Protein AF-A0A933PT34-F1 (afdb_monomer_lite)

Structure (mmCIF, N/CA/C/O backbone):
data_AF-A0A933PT34-F1
#
_entry.id   AF-A0A933PT34-F1
#
loop_
_atom_site.group_PDB
_atom_site.id
_atom_site.type_symbol
_atom_site.label_atom_id
_atom_site.label_alt_id
_atom_site.label_comp_id
_atom_site.label_asym_id
_atom_site.label_entity_id
_atom_site.label_seq_id
_atom_site.pdbx_PDB_ins_code
_atom_site.Cartn_x
_atom_site.Cartn_y
_atom_site.Cartn_z
_atom_site.occupancy
_atom_site.B_iso_or_equiv
_atom_site.auth_seq_id
_atom_site.auth_comp_id
_atom_site.auth_asym_id
_atom_site.auth_atom_id
_atom_site.pdbx_PDB_model_num
ATOM 1 N N . MET A 1 1 ? -6.762 12.099 -28.767 1.00 42.28 1 MET A N 1
ATOM 2 C CA . MET A 1 1 ? -6.960 10.711 -28.297 1.00 42.28 1 MET A CA 1
ATOM 3 C C . MET A 1 1 ? -5.959 10.432 -27.181 1.00 42.28 1 MET A C 1
ATOM 5 O O . MET A 1 1 ? -4.807 10.132 -27.459 1.00 42.28 1 MET A O 1
ATOM 9 N N . LEU A 1 2 ? -6.354 10.637 -25.921 1.00 48.06 2 LEU A N 1
ATOM 10 C CA . LEU A 1 2 ? -5.482 10.499 -24.743 1.00 48.06 2 LEU A CA 1
ATOM 11 C C . LEU A 1 2 ? -5.497 9.050 -24.230 1.00 48.06 2 LEU A C 1
ATOM 13 O O . LEU A 1 2 ? -5.900 8.771 -23.112 1.00 48.06 2 LEU A O 1
ATOM 17 N N . GLY A 1 3 ? -5.094 8.118 -25.092 1.00 48.03 3 GLY A N 1
ATOM 18 C CA . GLY A 1 3 ? -4.952 6.697 -24.766 1.00 48.03 3 GLY A CA 1
ATOM 19 C C . GLY A 1 3 ? -3.535 6.333 -24.331 1.00 48.03 3 GLY A C 1
ATOM 20 O O . GLY A 1 3 ? -3.059 5.255 -24.675 1.00 48.03 3 GLY A O 1
ATOM 21 N N . LYS A 1 4 ? -2.813 7.232 -23.650 1.00 53.84 4 LYS A N 1
ATOM 22 C CA . LYS A 1 4 ? -1.499 6.887 -23.101 1.00 53.84 4 LYS A CA 1
ATOM 23 C C . LYS A 1 4 ? -1.725 6.100 -21.814 1.00 53.84 4 LYS A C 1
ATOM 25 O O . LYS A 1 4 ? -1.854 6.681 -20.743 1.00 53.84 4 LYS A O 1
ATOM 30 N N . ARG A 1 5 ? -1.794 4.771 -21.935 1.00 58.12 5 ARG A N 1
ATOM 31 C CA . ARG A 1 5 ? -1.416 3.898 -20.817 1.00 58.12 5 ARG A CA 1
ATOM 32 C C . ARG A 1 5 ? -0.002 4.330 -20.42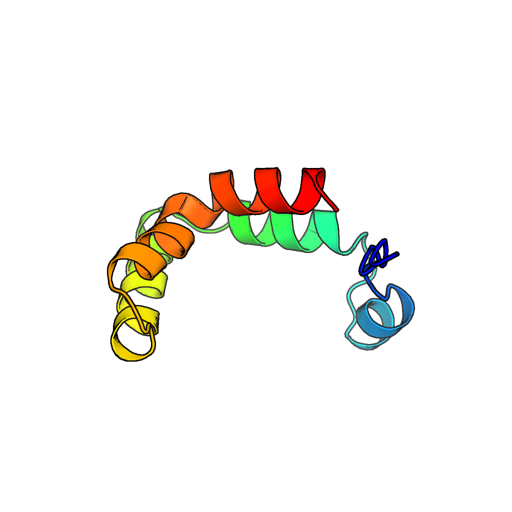8 1.00 58.12 5 ARG A C 1
ATOM 34 O O . ARG A 1 5 ? 0.822 4.513 -21.322 1.00 58.12 5 ARG A O 1
ATOM 41 N N . PHE A 1 6 ? 0.242 4.592 -19.153 1.00 64.62 6 PHE A N 1
ATOM 42 C CA . PHE A 1 6 ? 1.581 4.860 -18.637 1.00 64.62 6 PHE A CA 1
ATOM 43 C C . PHE A 1 6 ? 2.155 3.505 -18.221 1.00 64.62 6 PHE A C 1
ATOM 45 O O . PHE A 1 6 ? 1.861 3.058 -17.113 1.00 64.62 6 PHE A O 1
ATOM 52 N N . PRO A 1 7 ? 2.852 2.780 -19.119 1.00 70.50 7 PRO A N 1
ATOM 53 C CA . PRO A 1 7 ? 3.437 1.503 -18.750 1.00 70.50 7 PRO A CA 1
ATOM 54 C C . PRO A 1 7 ? 4.480 1.725 -17.655 1.00 70.50 7 PRO A C 1
ATOM 56 O O . PRO A 1 7 ? 5.154 2.757 -17.630 1.00 70.50 7 PRO A O 1
ATOM 59 N N . PHE A 1 8 ? 4.623 0.739 -16.774 1.00 74.00 8 PHE A N 1
ATOM 60 C CA . PHE A 1 8 ? 5.770 0.683 -15.879 1.00 74.00 8 PHE A CA 1
ATOM 61 C C . PHE A 1 8 ? 7.045 0.624 -16.723 1.00 74.00 8 PHE A C 1
ATOM 63 O O . PHE A 1 8 ? 7.159 -0.203 -17.631 1.00 74.00 8 PHE A O 1
ATOM 70 N N . ASP A 1 9 ? 7.986 1.529 -16.456 1.00 83.12 9 ASP A N 1
ATOM 71 C CA . ASP A 1 9 ? 9.297 1.495 -17.093 1.00 83.12 9 ASP A CA 1
ATOM 72 C C . ASP A 1 9 ? 10.155 0.431 -16.402 1.00 83.12 9 ASP A C 1
ATOM 74 O O . ASP A 1 9 ? 10.856 0.683 -15.423 1.00 83.12 9 ASP A O 1
ATOM 78 N N . GLU A 1 10 ? 10.059 -0.793 -16.909 1.00 82.38 10 GLU A N 1
ATOM 79 C CA . GLU A 1 10 ? 10.800 -1.946 -16.399 1.00 82.38 10 GLU A CA 1
ATOM 80 C C . GLU A 1 10 ? 12.322 -1.753 -16.472 1.00 82.38 10 GLU A C 1
ATOM 82 O O . GLU A 1 10 ? 13.052 -2.337 -15.671 1.00 82.38 10 GLU A O 1
ATOM 87 N N . SER A 1 11 ? 12.823 -0.938 -17.407 1.00 82.38 11 SER A N 1
ATOM 88 C CA . SER A 1 11 ? 14.255 -0.639 -17.504 1.00 82.38 11 SER A CA 1
ATOM 89 C C . SER A 1 11 ? 14.694 0.218 -16.321 1.00 82.38 11 SER A C 1
ATOM 91 O O . SER A 1 11 ? 15.648 -0.135 -15.630 1.00 82.38 11 SER A O 1
ATOM 93 N N . PHE A 1 12 ? 13.940 1.279 -16.028 1.00 83.81 12 PHE A N 1
ATOM 94 C CA . PHE A 1 12 ? 14.178 2.134 -14.867 1.00 83.81 12 PHE A CA 1
ATOM 95 C C . PHE A 1 12 ? 14.047 1.367 -13.541 1.00 83.81 12 PHE A C 1
ATOM 97 O O . PHE A 1 12 ? 14.892 1.487 -12.655 1.00 83.81 12 PHE A O 1
ATOM 104 N N . LEU A 1 13 ? 13.027 0.513 -13.405 1.00 83.56 13 LEU A N 1
ATOM 105 C CA . LEU A 1 13 ? 12.850 -0.316 -12.207 1.00 83.56 13 LEU A CA 1
ATOM 106 C C . LEU A 1 13 ? 14.036 -1.269 -11.984 1.00 83.56 13 LEU A C 1
ATOM 108 O O . LEU A 1 13 ? 14.510 -1.416 -10.854 1.00 83.56 13 LEU A O 1
ATOM 112 N N . ARG A 1 14 ? 14.576 -1.863 -13.055 1.00 84.12 14 ARG A N 1
ATOM 113 C CA . ARG A 1 14 ? 15.768 -2.723 -12.981 1.00 84.12 14 ARG A CA 1
ATOM 114 C C . ARG A 1 14 ? 17.017 -1.968 -12.545 1.00 84.12 14 ARG A C 1
ATOM 116 O O . ARG A 1 14 ? 17.801 -2.532 -11.782 1.00 84.12 14 ARG A O 1
ATOM 123 N N . GLU A 1 15 ? 17.198 -0.724 -12.989 1.00 87.94 15 GLU A N 1
ATOM 124 C CA . GLU A 1 15 ? 18.300 0.140 -12.538 1.00 87.94 15 GLU A CA 1
ATOM 125 C C . GLU A 1 15 ? 18.228 0.417 -11.031 1.00 87.94 15 GLU A C 1
ATOM 127 O O . GLU A 1 15 ? 19.256 0.432 -10.356 1.00 87.94 15 GLU A O 1
ATOM 132 N N . LEU A 1 16 ? 17.016 0.527 -10.477 1.00 82.69 16 LEU A N 1
ATOM 133 C CA . LEU A 1 16 ? 16.778 0.644 -9.034 1.00 82.69 16 LEU A CA 1
ATOM 134 C C . LEU A 1 16 ? 16.888 -0.695 -8.276 1.00 82.69 16 LEU A C 1
ATOM 136 O O . LEU A 1 16 ? 16.658 -0.746 -7.069 1.00 82.69 16 LEU A O 1
ATOM 140 N N . GLY A 1 17 ? 17.237 -1.788 -8.960 1.00 82.62 17 GLY A N 1
ATOM 141 C CA . GLY A 1 17 ? 17.392 -3.118 -8.368 1.00 82.62 17 GLY A CA 1
ATOM 142 C C . GLY A 1 17 ? 16.097 -3.927 -8.258 1.00 82.62 17 GLY A C 1
ATOM 143 O O . GLY A 1 17 ? 16.121 -5.036 -7.718 1.00 82.62 17 GLY A O 1
ATOM 144 N N . ILE A 1 18 ? 14.983 -3.431 -8.803 1.00 83.12 18 ILE A N 1
ATOM 145 C CA . ILE A 1 18 ? 13.704 -4.141 -8.848 1.00 83.12 18 ILE A CA 1
ATOM 146 C C . ILE A 1 18 ? 13.729 -5.085 -10.055 1.00 83.12 18 ILE A C 1
ATOM 148 O O . ILE A 1 18 ? 13.559 -4.686 -11.204 1.00 83.12 18 ILE A O 1
ATOM 152 N N . LYS A 1 19 ? 14.025 -6.361 -9.790 1.00 78.44 19 LYS A N 1
ATOM 153 C CA . LYS A 1 19 ? 14.216 -7.394 -10.828 1.00 78.44 19 LYS A CA 1
ATOM 154 C C . LYS A 1 19 ? 12.926 -8.121 -11.221 1.00 78.44 19 LYS A C 1
ATOM 156 O O . LYS A 1 19 ? 12.918 -8.842 -12.218 1.00 78.44 19 LYS A O 1
ATOM 161 N N . SER A 1 20 ? 11.882 -7.969 -10.415 1.00 77.38 20 SER A N 1
ATOM 162 C CA . SER A 1 20 ? 10.565 -8.578 -10.598 1.00 77.38 20 SER A CA 1
ATOM 163 C C . SER A 1 20 ? 9.627 -7.614 -11.326 1.00 77.38 20 SER A C 1
ATOM 165 O O . SER A 1 20 ? 9.895 -6.419 -11.377 1.00 77.38 20 SER A O 1
ATOM 167 N N . ASP A 1 21 ? 8.508 -8.131 -11.835 1.00 84.94 21 ASP A N 1
ATOM 168 C CA . ASP A 1 21 ? 7.422 -7.317 -12.396 1.00 84.94 21 ASP A CA 1
ATOM 169 C C . ASP A 1 21 ? 7.016 -6.192 -11.424 1.00 84.94 21 ASP A C 1
ATOM 171 O O . ASP A 1 21 ? 6.668 -6.463 -10.269 1.00 84.94 21 ASP A O 1
ATOM 175 N N . GLY A 1 22 ? 7.076 -4.936 -11.881 1.00 82.00 22 GLY A N 1
ATOM 176 C CA . GLY A 1 22 ? 6.883 -3.768 -11.017 1.00 82.00 22 GLY A CA 1
ATOM 177 C C . GLY A 1 22 ? 5.522 -3.740 -10.320 1.00 82.00 22 GLY A C 1
ATOM 178 O O . GLY A 1 22 ? 5.425 -3.340 -9.158 1.00 82.00 22 GLY A O 1
ATOM 179 N N . LYS A 1 23 ? 4.470 -4.236 -10.986 1.00 84.56 23 LYS A N 1
ATOM 180 C CA . LYS A 1 23 ? 3.131 -4.326 -10.389 1.00 84.56 23 LYS A CA 1
ATOM 181 C C . LYS A 1 23 ? 3.107 -5.332 -9.249 1.00 84.56 23 LYS A C 1
ATOM 183 O O . LYS A 1 23 ? 2.547 -5.035 -8.196 1.00 84.56 23 LYS A O 1
ATOM 188 N N . LYS A 1 24 ? 3.721 -6.503 -9.438 1.00 86.06 24 LYS A N 1
ATOM 189 C CA . LYS A 1 24 ? 3.810 -7.523 -8.383 1.00 86.06 24 LYS A CA 1
ATOM 190 C C . LYS A 1 24 ? 4.535 -6.999 -7.156 1.00 86.06 24 LYS A C 1
ATOM 192 O O . LYS A 1 24 ? 4.037 -7.186 -6.056 1.00 86.06 24 LYS A O 1
ATOM 197 N N . VAL A 1 25 ? 5.640 -6.283 -7.345 1.00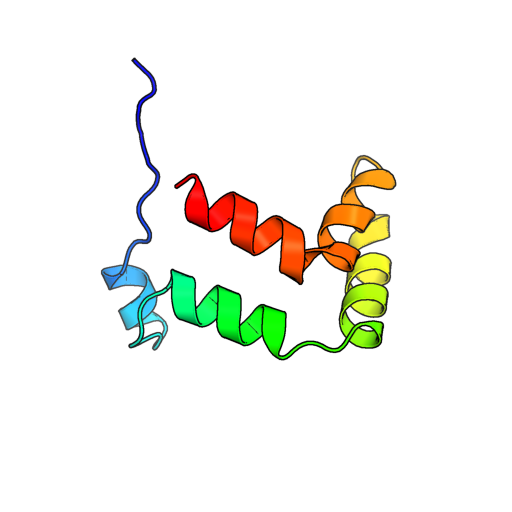 88.06 25 VAL A N 1
ATOM 198 C CA . VAL A 1 25 ? 6.423 -5.718 -6.235 1.00 88.06 25 VAL A CA 1
ATOM 199 C C . VAL A 1 25 ? 5.598 -4.726 -5.420 1.00 88.06 25 VAL A C 1
ATOM 201 O O . VAL A 1 25 ? 5.624 -4.765 -4.193 1.00 88.06 25 VAL A O 1
ATOM 204 N N . LEU A 1 26 ? 4.817 -3.871 -6.085 1.00 86.56 26 LEU A N 1
ATOM 205 C CA . LEU A 1 26 ? 3.920 -2.936 -5.404 1.00 86.56 26 LEU A CA 1
ATOM 206 C C . LEU A 1 26 ? 2.809 -3.652 -4.627 1.00 86.56 26 LEU A C 1
ATOM 208 O O . LEU A 1 26 ? 2.511 -3.264 -3.499 1.00 86.56 26 LEU A O 1
ATOM 212 N N . ILE A 1 27 ? 2.211 -4.693 -5.215 1.00 88.94 27 ILE A N 1
ATOM 213 C CA . ILE A 1 27 ? 1.168 -5.491 -4.557 1.00 88.94 27 ILE A CA 1
ATOM 214 C C . ILE A 1 27 ? 1.743 -6.220 -3.342 1.00 88.94 27 ILE A C 1
ATOM 216 O O . ILE A 1 27 ? 1.183 -6.106 -2.258 1.00 88.94 27 ILE A O 1
ATOM 220 N N . GLU A 1 28 ? 2.869 -6.916 -3.502 1.00 90.75 28 GLU A N 1
ATOM 221 C CA . GLU A 1 28 ? 3.542 -7.649 -2.425 1.00 90.75 28 GLU A CA 1
ATOM 222 C C . GLU A 1 28 ? 3.930 -6.717 -1.275 1.00 90.75 28 GLU A C 1
ATOM 224 O O . GLU A 1 28 ? 3.701 -7.041 -0.109 1.00 90.75 28 GLU A O 1
ATOM 229 N N . HIS A 1 29 ? 4.456 -5.531 -1.592 1.00 90.56 29 HIS A N 1
ATOM 230 C CA . HIS A 1 29 ? 4.794 -4.539 -0.581 1.00 90.56 29 HIS A CA 1
ATOM 231 C C . HIS A 1 29 ? 3.558 -4.068 0.193 1.00 90.56 29 HIS A C 1
ATOM 233 O O . HIS A 1 29 ? 3.550 -4.126 1.421 1.00 90.56 29 HIS A O 1
ATOM 239 N N . ILE A 1 30 ? 2.493 -3.660 -0.498 1.00 91.88 30 ILE A N 1
ATOM 240 C CA . ILE A 1 30 ? 1.263 -3.203 0.160 1.00 91.88 30 ILE A CA 1
ATOM 241 C C . ILE A 1 30 ? 0.581 -4.326 0.953 1.00 91.88 30 ILE A C 1
ATOM 243 O O . ILE A 1 30 ? 0.050 -4.074 2.034 1.00 91.88 30 ILE A O 1
ATOM 247 N N . ASP A 1 31 ? 0.609 -5.563 0.459 1.00 92.06 31 ASP A N 1
ATOM 248 C CA . ASP A 1 31 ? 0.055 -6.716 1.170 1.00 92.06 31 ASP A CA 1
ATOM 249 C C . ASP A 1 31 ? 0.838 -7.037 2.452 1.00 92.06 31 ASP A C 1
ATOM 251 O O . ASP A 1 31 ? 0.228 -7.482 3.429 1.00 92.06 31 ASP A O 1
ATOM 255 N N . SER A 1 32 ? 2.152 -6.776 2.465 1.00 94.81 32 SER A N 1
ATOM 256 C CA . SER A 1 32 ? 3.019 -6.994 3.630 1.00 94.81 32 SER A CA 1
ATOM 257 C C . SER A 1 32 ? 2.763 -6.028 4.790 1.00 94.8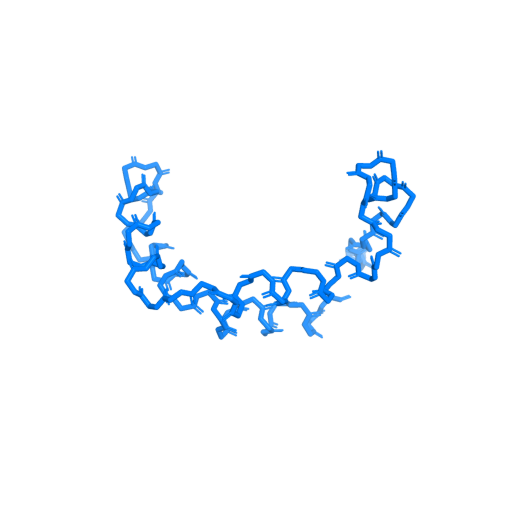1 32 SER A C 1
ATOM 259 O O . SER A 1 32 ? 3.071 -6.367 5.931 1.00 94.81 32 SER A O 1
ATOM 261 N N . LEU A 1 33 ? 2.167 -4.861 4.524 1.00 94.50 33 LEU A N 1
ATOM 262 C CA . LEU A 1 33 ? 1.840 -3.877 5.555 1.00 94.50 33 LEU A CA 1
ATOM 263 C C . LEU A 1 33 ? 0.649 -4.346 6.396 1.00 94.50 33 LEU A C 1
ATOM 265 O O . LEU A 1 33 ? -0.379 -4.784 5.874 1.00 94.50 33 LEU A O 1
ATOM 269 N N . SER A 1 34 ? 0.751 -4.217 7.710 1.00 94.81 34 SER A N 1
ATOM 270 C CA . SER A 1 34 ? -0.370 -4.383 8.635 1.00 94.81 34 SER A CA 1
ATOM 271 C C . SER A 1 34 ? -1.372 -3.229 8.530 1.00 94.81 34 SER A C 1
ATOM 273 O O . SER A 1 34 ? -1.059 -2.141 8.047 1.00 94.81 34 SER A O 1
ATOM 275 N N . GLU A 1 35 ? -2.593 -3.445 9.023 1.00 93.19 35 GLU A N 1
ATOM 276 C CA . GLU A 1 35 ? -3.607 -2.382 9.092 1.00 93.19 35 GLU A CA 1
ATOM 277 C C . GLU A 1 35 ? -3.125 -1.202 9.951 1.00 93.19 35 GLU A C 1
ATOM 279 O O . GLU A 1 35 ? -3.255 -0.052 9.540 1.00 93.19 35 GLU A O 1
ATOM 284 N N . SER A 1 36 ? -2.446 -1.473 11.071 1.00 94.56 36 SER A N 1
ATOM 285 C CA . SER A 1 36 ? -1.857 -0.438 11.930 1.00 94.56 36 SER A CA 1
ATOM 286 C C . SER A 1 36 ? -0.768 0.389 11.240 1.00 94.56 36 SER A C 1
ATOM 288 O O . SER A 1 36 ? -0.641 1.590 11.489 1.00 94.56 36 SER A O 1
ATOM 290 N N . GLU A 1 37 ? 0.030 -0.228 10.364 1.00 95.69 37 GLU A N 1
ATOM 291 C CA . GLU A 1 37 ? 1.038 0.495 9.581 1.00 95.69 37 GLU A CA 1
ATOM 292 C C . GLU A 1 37 ? 0.373 1.396 8.542 1.00 95.69 37 GLU A C 1
ATOM 294 O O . GLU A 1 37 ? 0.785 2.542 8.381 1.00 95.69 37 GLU A O 1
ATOM 299 N N . LEU A 1 38 ? -0.694 0.924 7.890 1.00 94.12 38 LEU A N 1
ATOM 300 C CA . LEU A 1 38 ? -1.473 1.730 6.949 1.00 94.12 38 LEU A CA 1
ATOM 301 C C . LEU A 1 38 ? -2.159 2.916 7.635 1.00 94.12 38 LEU A C 1
ATOM 303 O O . LEU A 1 38 ? -2.154 4.018 7.090 1.00 94.12 38 LEU A O 1
ATOM 307 N N . GLU A 1 39 ? -2.701 2.730 8.838 1.00 94.50 39 GLU A N 1
ATOM 308 C CA . GLU A 1 39 ? -3.260 3.822 9.644 1.00 94.50 39 GLU A CA 1
ATOM 309 C C . GLU A 1 39 ? -2.191 4.844 10.046 1.00 94.50 39 GLU A C 1
ATOM 311 O O . GLU A 1 39 ? -2.409 6.054 9.945 1.00 94.50 39 GLU A O 1
ATOM 316 N N . THR A 1 40 ? -1.014 4.363 10.451 1.00 95.88 40 THR A N 1
ATOM 317 C CA . THR A 1 40 ? 0.125 5.220 10.803 1.00 95.88 40 THR A CA 1
ATOM 318 C C . THR A 1 40 ? 0.580 6.034 9.598 1.00 95.88 40 THR A C 1
ATOM 320 O O . THR A 1 40 ? 0.752 7.249 9.704 1.00 95.88 40 THR A O 1
ATOM 323 N N . LEU A 1 41 ? 0.726 5.390 8.439 1.00 93.62 41 LEU A N 1
ATOM 324 C CA . LEU A 1 41 ? 1.049 6.060 7.184 1.00 93.62 41 LEU A CA 1
ATOM 325 C C . LEU A 1 41 ? -0.023 7.095 6.844 1.00 93.62 41 LEU A C 1
ATOM 327 O O . LEU A 1 41 ? 0.320 8.247 6.609 1.00 93.62 41 LEU A O 1
ATOM 331 N N . ALA A 1 4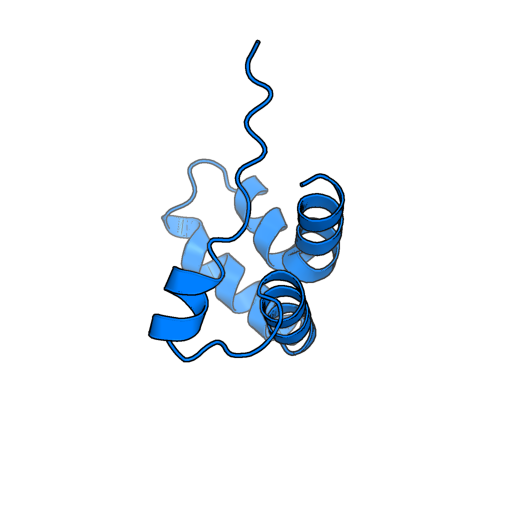2 ? -1.309 6.742 6.905 1.00 93.62 42 ALA A N 1
ATOM 332 C CA . ALA A 1 42 ? -2.410 7.667 6.639 1.00 93.62 42 ALA A CA 1
ATOM 333 C C . ALA A 1 42 ? -2.350 8.915 7.537 1.00 93.62 42 ALA A C 1
ATOM 335 O O . ALA A 1 42 ? -2.520 10.035 7.054 1.00 93.62 42 ALA A O 1
ATOM 336 N N . ALA A 1 43 ? -2.043 8.744 8.825 1.00 93.31 43 ALA A N 1
ATOM 337 C CA . ALA A 1 43 ? -1.857 9.850 9.759 1.00 93.31 43 ALA A CA 1
ATOM 338 C C . ALA A 1 43 ? -0.634 10.719 9.417 1.00 93.31 43 ALA A C 1
ATOM 340 O O . ALA A 1 43 ? -0.706 11.940 9.551 1.00 93.31 43 ALA A O 1
ATOM 341 N N . GLN A 1 44 ? 0.463 10.116 8.949 1.00 94.19 44 GLN A N 1
ATOM 342 C CA . GLN A 1 44 ? 1.665 10.838 8.523 1.00 94.19 44 GLN A CA 1
ATOM 343 C C . GLN A 1 44 ? 1.436 11.664 7.258 1.00 94.19 44 GLN A C 1
ATOM 345 O O . GLN A 1 44 ? 1.957 12.775 7.168 1.00 94.19 44 GLN A O 1
ATOM 350 N N . VAL A 1 45 ? 0.670 11.151 6.288 1.00 92.12 45 VAL A N 1
ATOM 351 C CA . VAL A 1 45 ? 0.383 11.901 5.055 1.00 92.12 45 VAL A CA 1
ATOM 352 C C . VAL A 1 45 ? -0.716 12.939 5.239 1.00 92.12 45 VAL A C 1
ATOM 354 O O . VAL A 1 45 ? -0.686 13.941 4.534 1.00 92.12 45 VAL A O 1
ATOM 357 N N . ARG A 1 46 ? -1.634 12.761 6.201 1.00 91.50 46 ARG A N 1
ATOM 358 C CA . ARG A 1 46 ? -2.790 13.650 6.439 1.00 91.50 46 ARG A CA 1
ATOM 359 C C . ARG A 1 46 ? -2.470 15.160 6.412 1.00 91.50 46 ARG A C 1
ATOM 361 O O . ARG A 1 46 ? -3.230 15.874 5.767 1.00 91.50 46 ARG A O 1
ATOM 368 N N . PRO A 1 47 ? -1.376 15.675 7.011 1.00 93.38 47 PRO A N 1
ATOM 369 C CA . PRO A 1 47 ? -1.040 17.104 6.963 1.00 93.38 47 PRO A CA 1
ATOM 370 C C . PRO A 1 47 ? -0.704 17.641 5.562 1.00 93.38 47 PRO A C 1
ATOM 372 O O . PRO A 1 47 ? -0.707 18.851 5.356 1.00 93.38 47 PRO A O 1
ATOM 375 N N . PHE A 1 48 ? -0.375 16.756 4.621 1.00 92.62 48 PHE A N 1
ATOM 376 C CA . PHE A 1 48 ? 0.022 17.090 3.252 1.00 92.62 48 PHE A CA 1
ATOM 377 C C . PHE A 1 48 ? -1.103 16.875 2.235 1.00 92.62 48 PHE A C 1
ATOM 379 O O . PHE A 1 48 ? -0.925 17.188 1.058 1.00 92.62 48 PHE A O 1
ATOM 386 N N . LEU A 1 49 ? -2.239 16.321 2.665 1.00 87.75 49 LEU A N 1
ATOM 387 C CA . LEU A 1 49 ? -3.376 16.050 1.794 1.00 87.75 49 LEU A CA 1
ATOM 388 C C . LEU A 1 49 ? -4.223 17.305 1.615 1.00 87.75 49 LEU A C 1
ATOM 390 O O . LEU A 1 49 ? -4.436 18.073 2.553 1.00 87.75 49 LEU A O 1
ATOM 394 N N . PHE A 1 50 ? -4.736 17.496 0.402 1.00 87.94 50 PHE A N 1
ATOM 395 C CA . PHE A 1 50 ? -5.639 18.608 0.115 1.00 87.94 50 PHE A CA 1
ATOM 396 C C . PHE A 1 50 ? -7.034 18.338 0.672 1.00 87.94 50 PHE A C 1
ATOM 398 O O . PHE A 1 50 ? -7.764 19.281 0.985 1.00 87.94 50 PHE A O 1
ATOM 405 N N . ARG A 1 51 ? -7.411 17.059 0.791 1.00 89.56 51 ARG A N 1
ATOM 406 C CA . ARG A 1 51 ? -8.675 16.631 1.392 1.00 89.56 51 ARG A CA 1
ATOM 407 C C . ARG A 1 51 ? -8.434 15.517 2.395 1.00 89.56 51 ARG A C 1
ATOM 409 O O . ARG A 1 51 ? -7.707 14.573 2.112 1.00 89.56 51 ARG A O 1
ATOM 416 N N . GLU A 1 52 ? -9.103 15.575 3.542 1.00 80.12 52 GLU A N 1
ATOM 417 C CA . GLU A 1 52 ? -8.948 14.544 4.577 1.00 80.12 52 GLU A CA 1
ATOM 418 C C . GLU A 1 52 ? -9.369 13.148 4.100 1.00 80.12 52 GLU A C 1
ATOM 420 O O . GLU A 1 52 ? -8.751 12.155 4.477 1.00 80.12 52 GLU A O 1
ATOM 425 N N . GLU A 1 53 ? -10.368 13.086 3.218 1.00 87.31 53 GLU A N 1
ATOM 426 C CA . GLU A 1 53 ? -10.844 11.870 2.548 1.00 87.31 53 GLU A CA 1
ATOM 427 C C . GLU A 1 53 ? -9.759 11.189 1.688 1.00 87.31 53 GLU A C 1
ATOM 429 O O . GLU A 1 53 ? -9.806 9.980 1.477 1.00 87.31 53 GLU A O 1
ATOM 434 N N . GLU A 1 54 ? -8.710 11.904 1.257 1.00 87.88 54 GLU A N 1
ATOM 435 C CA . GLU A 1 54 ? -7.577 11.290 0.546 1.00 87.88 54 GLU A CA 1
ATOM 436 C C . GLU A 1 54 ? -6.771 10.347 1.456 1.00 87.88 54 GLU A C 1
ATOM 438 O O . GLU A 1 54 ? -6.119 9.426 0.962 1.00 87.88 54 GLU A O 1
ATOM 443 N N . ALA A 1 55 ? -6.851 10.506 2.784 1.00 89.38 55 ALA A N 1
ATOM 444 C CA . ALA A 1 55 ? -6.190 9.605 3.727 1.00 89.38 55 ALA A CA 1
ATOM 445 C C . ALA A 1 55 ? -6.821 8.204 3.695 1.00 89.38 55 ALA A C 1
ATOM 447 O O . ALA A 1 55 ? -6.143 7.210 3.966 1.00 89.38 55 ALA A O 1
ATOM 448 N N . GLU A 1 56 ? -8.095 8.105 3.301 1.00 89.94 56 GLU A N 1
ATOM 449 C CA . GLU A 1 56 ? -8.793 6.828 3.149 1.00 89.94 56 GLU A CA 1
ATOM 450 C C . GLU A 1 56 ? -8.212 5.981 2.013 1.00 89.94 56 GLU A C 1
ATOM 452 O O . GLU A 1 56 ? -8.326 4.755 2.035 1.00 89.94 56 GLU A O 1
ATOM 457 N N . LEU A 1 57 ? -7.543 6.602 1.035 1.00 90.19 57 LEU A N 1
ATOM 458 C CA . LEU A 1 57 ? -6.829 5.874 -0.017 1.00 90.19 57 LEU A CA 1
ATOM 459 C C . LEU A 1 57 ? -5.655 5.079 0.557 1.00 90.19 57 LEU A C 1
ATOM 461 O O . LEU A 1 57 ? -5.340 4.002 0.053 1.00 90.19 57 LEU A O 1
ATOM 465 N N . VAL A 1 58 ? -5.031 5.603 1.614 1.00 91.19 58 VAL A N 1
ATOM 466 C CA . VAL A 1 58 ? -3.882 4.989 2.283 1.00 91.19 58 VAL A CA 1
ATOM 467 C C . VAL A 1 58 ? -4.347 3.884 3.224 1.00 91.19 58 VAL A C 1
ATOM 469 O O . VAL A 1 58 ? -3.830 2.772 3.153 1.00 91.19 58 VAL A O 1
ATOM 472 N N . THR A 1 59 ? -5.380 4.127 4.037 1.00 92.81 59 THR A N 1
ATOM 473 C CA . THR A 1 59 ? -5.937 3.080 4.915 1.00 92.81 59 THR A CA 1
ATOM 474 C C . THR A 1 59 ? -6.523 1.915 4.115 1.00 92.81 59 THR A C 1
ATOM 476 O O . THR A 1 59 ? -6.371 0.758 4.495 1.00 92.81 59 THR A O 1
ATOM 479 N N . ASN A 1 60 ? -7.111 2.194 2.947 1.00 92.88 60 ASN A N 1
ATOM 480 C CA . ASN A 1 60 ? -7.646 1.179 2.042 1.00 92.88 60 ASN A CA 1
ATOM 481 C C . ASN A 1 60 ? -6.671 0.774 0.922 1.00 92.88 60 ASN A C 1
ATOM 483 O O . ASN A 1 60 ? -7.104 0.182 -0.076 1.00 92.88 60 ASN A O 1
ATOM 487 N N . ALA A 1 61 ? -5.368 1.054 1.061 1.00 91.44 61 ALA A N 1
ATOM 488 C CA . ALA A 1 61 ? -4.387 0.883 -0.014 1.00 91.44 61 ALA A CA 1
ATOM 489 C C . ALA A 1 61 ? -4.402 -0.526 -0.625 1.00 91.44 61 ALA A C 1
ATOM 491 O O . ALA A 1 61 ? -4.358 -0.661 -1.845 1.00 91.44 61 ALA A O 1
ATOM 492 N N . LYS A 1 62 ? -4.579 -1.578 0.186 1.00 92.00 62 LYS A N 1
ATOM 493 C CA . LYS A 1 62 ? -4.669 -2.973 -0.291 1.00 92.00 62 LYS A CA 1
ATOM 494 C C . LYS A 1 62 ? -5.765 -3.188 -1.337 1.00 92.00 62 LYS A C 1
ATOM 496 O O . LYS A 1 62 ? -5.570 -3.913 -2.310 1.00 92.00 62 LYS A O 1
ATOM 501 N N . LYS A 1 63 ? -6.921 -2.546 -1.160 1.00 90.06 63 LYS A N 1
ATOM 502 C CA . LYS A 1 63 ? -8.066 -2.650 -2.076 1.00 90.06 63 LYS A CA 1
ATOM 503 C C . LYS A 1 63 ? -7.936 -1.674 -3.243 1.00 90.06 63 LYS A C 1
ATOM 505 O O . LYS A 1 63 ? -8.185 -2.041 -4.392 1.00 90.06 63 LYS A O 1
ATOM 510 N N . VAL A 1 64 ? -7.548 -0.437 -2.943 1.00 89.12 64 VAL A N 1
ATOM 511 C CA . VAL A 1 64 ? -7.448 0.652 -3.921 1.00 89.12 64 VAL A CA 1
ATOM 512 C C . VAL A 1 64 ? -6.347 0.367 -4.942 1.00 89.12 64 VAL A C 1
ATOM 514 O O . VAL A 1 64 ? -6.601 0.453 -6.143 1.00 89.12 64 VAL A O 1
ATOM 517 N N . LEU A 1 65 ? -5.157 -0.042 -4.489 1.00 87.50 65 LEU A N 1
ATOM 518 C CA . LEU A 1 65 ? -4.003 -0.286 -5.353 1.00 87.50 65 LEU A CA 1
ATOM 519 C C . LEU A 1 65 ? -4.287 -1.393 -6.372 1.00 87.50 65 LEU A C 1
ATOM 521 O O . LEU A 1 65 ? -4.011 -1.214 -7.552 1.00 87.50 65 LEU A O 1
ATOM 525 N N . ARG A 1 66 ? -4.910 -2.500 -5.950 1.00 85.56 66 ARG A N 1
ATOM 526 C CA . ARG A 1 66 ? -5.296 -3.594 -6.857 1.00 85.56 66 ARG A CA 1
ATOM 527 C C . ARG A 1 66 ? -6.245 -3.104 -7.949 1.00 85.56 66 ARG A C 1
ATOM 529 O O . ARG A 1 66 ? -5.969 -3.278 -9.130 1.00 85.56 66 ARG A O 1
ATOM 536 N N . SER A 1 67 ? -7.301 -2.381 -7.565 1.00 85.12 67 SER A N 1
ATOM 537 C CA . SER A 1 67 ? -8.247 -1.820 -8.537 1.00 85.12 67 SER A CA 1
ATOM 538 C C . SER A 1 67 ? -7.608 -0.803 -9.489 1.00 85.12 67 SER A C 1
ATOM 540 O O . SER A 1 67 ? -8.106 -0.638 -10.604 1.00 85.12 67 SER A O 1
ATOM 542 N N . LEU A 1 68 ? -6.571 -0.084 -9.055 1.00 83.00 68 LEU A N 1
ATOM 543 C 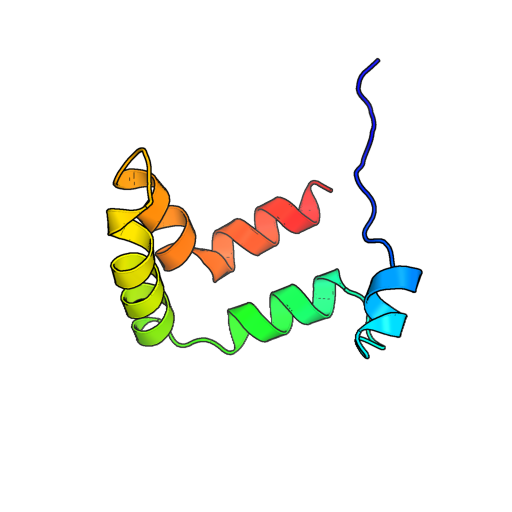CA . LEU A 1 68 ? -5.829 0.844 -9.906 1.00 83.00 68 LEU A CA 1
ATOM 544 C C . LEU A 1 68 ? -4.921 0.086 -10.875 1.00 83.00 68 LEU A C 1
ATOM 546 O O . LEU A 1 68 ? -4.968 0.353 -12.071 1.00 83.00 68 LEU A O 1
ATOM 550 N N . LEU A 1 69 ? -4.145 -0.881 -10.388 1.00 81.38 69 LEU A N 1
ATOM 551 C CA . LEU A 1 69 ? -3.206 -1.658 -11.200 1.00 81.38 69 LEU A CA 1
ATOM 552 C C . LEU A 1 69 ? -3.891 -2.565 -12.232 1.00 81.38 69 LEU A C 1
ATOM 554 O O . LEU A 1 69 ? -3.277 -2.858 -13.257 1.00 81.38 69 LEU A O 1
ATOM 558 N N . ASP A 1 70 ? -5.141 -2.971 -11.989 1.00 76.62 70 ASP A N 1
ATOM 559 C CA . ASP A 1 70 ? -5.966 -3.721 -12.947 1.00 76.62 70 ASP A CA 1
ATOM 560 C C . ASP A 1 70 ? -6.488 -2.847 -14.100 1.00 76.62 70 ASP A C 1
ATOM 562 O O . ASP A 1 70 ? -6.765 -3.344 -15.192 1.00 76.62 70 ASP A O 1
ATOM 566 N N . LYS A 1 71 ? -6.651 -1.537 -13.873 1.00 71.06 71 LYS A N 1
ATOM 567 C CA . LYS A 1 71 ? -7.152 -0.595 -14.890 1.00 71.06 71 LYS A CA 1
ATOM 568 C C . LYS A 1 71 ? -6.074 -0.121 -15.869 1.00 71.06 71 LYS A C 1
ATOM 570 O O . LYS A 1 71 ? -6.429 0.395 -16.931 1.00 71.06 71 LYS A O 1
ATOM 575 N N . TYR A 1 72 ? -4.800 -0.264 -15.513 1.00 57.81 72 TYR A N 1
ATOM 576 C CA . TYR A 1 72 ? -3.642 0.219 -16.276 1.00 57.81 72 TYR A CA 1
ATOM 577 C C . TYR A 1 72 ? -2.798 -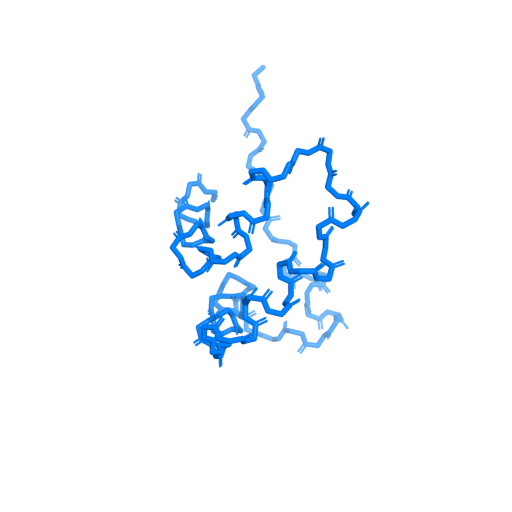0.934 -16.800 1.00 57.81 72 TYR A C 1
ATOM 579 O O . TYR A 1 72 ? -2.270 -0.826 -17.928 1.00 57.81 72 TYR A O 1
#

Secondary structure (DSSP, 8-state):
---------HHHHHHTT--S-HHHHHHHHHHHS-HHHHHHHHHHHGGG-SSGGGHHHHHTHHHHHHHHHTT-

Foldseek 3Di:
DPPDPPDPPQVVCVVVVNPDDPLVVLLVVLVPDDLVRLLVVLVVCCVVDPDNVVSVCSSCVNVNSVVVSVVD

pLDDT: mean 84.33, std 11.87, range [42.28, 95.88]

Radius of gyration: 14.31 Å; chains: 1; bounding box: 29×27×40 Å

Sequence (72 aa):
MLGKRFPFDESFLRELGIKSDGKKVLIEHIDSLSESELETLAAQVRPFLFREEEAELVTNAKKVLRSLLDKY